Protein AF-A0A7C1XPP8-F1 (afdb_monomer_lite)

pLDDT: mean 94.07, std 7.36, range [51.81, 98.62]

Secondary structure (DSSP, 8-state):
-HHHHHHHHHHHHHHHHHHHHHHHHHHHTT--TTSS----HHHHHHHHHTT-HHHHHIIIIIIITHHHHHHHHHHHHHHHHTT-HHHHHHHHHHHHHHHHHHHHHHHHHHHHHHHHT--HHHHHHHHHHHH-TT-------HHHHHHTT--HHHHHHHHT--

Structure (mmCIF, N/CA/C/O backbone):
data_AF-A0A7C1XPP8-F1
#
_entry.id   AF-A0A7C1XPP8-F1
#
loop_
_atom_site.group_PDB
_atom_site.id
_atom_site.type_symbol
_atom_site.label_atom_id
_atom_site.label_alt_id
_atom_site.label_comp_id
_atom_site.label_asym_id
_atom_site.label_entity_id
_atom_site.label_seq_id
_atom_site.pdbx_PDB_ins_code
_atom_site.Cartn_x
_atom_site.Cartn_y
_atom_site.Cartn_z
_atom_site.occupancy
_atom_site.B_iso_or_equiv
_atom_site.auth_seq_id
_atom_site.auth_comp_id
_atom_site.auth_asym_id
_atom_site.auth_atom_id
_atom_site.pdbx_PDB_model_num
ATOM 1 N N . PRO A 1 1 ? -19.827 -6.849 3.552 1.00 91.75 1 PRO A N 1
ATOM 2 C CA . PRO A 1 1 ? -20.688 -5.931 2.758 1.00 91.75 1 PRO A CA 1
ATOM 3 C C . PRO A 1 1 ? -20.376 -6.093 1.267 1.00 91.75 1 PRO A C 1
ATOM 5 O O . PRO A 1 1 ? -19.235 -6.424 0.978 1.00 91.75 1 PRO A O 1
ATOM 8 N N . SER A 1 2 ? -21.314 -5.880 0.334 1.00 96.00 2 SER A N 1
ATOM 9 C CA . SER A 1 2 ? -21.036 -6.100 -1.103 1.00 96.00 2 SER A CA 1
ATOM 10 C C . SER A 1 2 ? -19.884 -5.241 -1.633 1.00 96.00 2 SER A C 1
ATOM 12 O O . SER A 1 2 ? -19.039 -5.758 -2.351 1.00 96.00 2 SER A O 1
ATOM 14 N N . ALA A 1 3 ? -19.793 -3.981 -1.191 1.00 97.25 3 ALA A N 1
ATOM 15 C CA . ALA A 1 3 ? -18.708 -3.069 -1.565 1.00 97.25 3 ALA A CA 1
ATOM 16 C C . ALA A 1 3 ? -17.309 -3.629 -1.247 1.00 97.25 3 ALA A C 1
ATOM 18 O O . ALA A 1 3 ? -16.410 -3.487 -2.056 1.00 97.25 3 ALA A O 1
ATOM 19 N N . PHE A 1 4 ? -17.148 -4.361 -0.135 1.00 97.19 4 PHE A N 1
ATOM 20 C CA . PHE A 1 4 ? -15.863 -4.977 0.229 1.00 97.19 4 PHE A CA 1
ATOM 21 C C . PHE A 1 4 ? -15.368 -5.940 -0.850 1.00 97.19 4 PHE A C 1
ATOM 23 O O . PHE A 1 4 ? -14.184 -5.987 -1.150 1.00 97.19 4 PHE A O 1
ATOM 30 N N . TYR A 1 5 ? -16.276 -6.721 -1.435 1.00 97.38 5 TYR A N 1
ATOM 31 C CA . TYR A 1 5 ? -15.913 -7.659 -2.491 1.00 97.38 5 TYR A CA 1
ATOM 32 C C . TYR A 1 5 ? -15.616 -6.934 -3.800 1.00 97.38 5 TYR A C 1
ATOM 34 O O . TYR A 1 5 ? -14.677 -7.314 -4.484 1.00 97.38 5 TYR A O 1
ATOM 42 N N . SER A 1 6 ? -16.391 -5.900 -4.135 1.00 97.94 6 SER A N 1
ATOM 43 C CA . SER A 1 6 ? -16.128 -5.064 -5.309 1.00 97.94 6 SER A CA 1
ATOM 44 C C . SER A 1 6 ? -14.744 -4.419 -5.249 1.00 97.94 6 SER A C 1
ATOM 46 O O . SER A 1 6 ? -14.004 -4.529 -6.219 1.00 97.94 6 SER A O 1
ATOM 48 N N . ASP A 1 7 ? -14.380 -3.841 -4.103 1.00 97.94 7 ASP A N 1
ATOM 49 C CA . ASP A 1 7 ? -13.078 -3.201 -3.898 1.00 97.94 7 ASP A CA 1
ATOM 50 C C . ASP A 1 7 ? -11.929 -4.206 -4.087 1.00 97.94 7 ASP A C 1
ATOM 52 O O . ASP A 1 7 ? -11.008 -3.956 -4.854 1.00 97.94 7 ASP A O 1
ATOM 56 N N . TRP A 1 8 ? -11.999 -5.396 -3.476 1.00 96.56 8 TRP A N 1
ATOM 57 C CA . TRP A 1 8 ? -10.921 -6.386 -3.633 1.00 96.56 8 TRP A CA 1
ATOM 58 C C . TRP A 1 8 ? -10.881 -7.068 -4.999 1.00 96.56 8 TRP A C 1
ATOM 60 O O . TRP A 1 8 ? -9.825 -7.553 -5.393 1.00 96.56 8 TRP A O 1
ATOM 70 N N . ILE A 1 9 ? -12.000 -7.116 -5.727 1.00 98.25 9 ILE A N 1
ATOM 71 C CA . ILE A 1 9 ? -11.991 -7.539 -7.133 1.00 98.25 9 ILE A CA 1
ATOM 72 C C . ILE A 1 9 ? -11.257 -6.499 -7.980 1.00 98.25 9 ILE A C 1
ATOM 74 O O . ILE A 1 9 ? -10.466 -6.892 -8.829 1.00 98.25 9 ILE A O 1
ATOM 78 N N . GLN A 1 10 ? -11.489 -5.206 -7.733 1.00 97.94 10 GLN A N 1
ATOM 79 C CA . GLN A 1 10 ? -10.773 -4.132 -8.418 1.00 97.94 10 GLN A CA 1
ATOM 80 C C . GLN A 1 10 ? -9.266 -4.208 -8.141 1.00 97.94 10 GLN A C 1
ATOM 82 O O . GLN A 1 10 ? -8.495 -4.293 -9.089 1.00 97.94 10 GLN A O 1
ATOM 87 N N . VAL A 1 11 ? -8.857 -4.286 -6.869 1.00 97.62 11 VAL A N 1
ATOM 88 C CA . VAL A 1 11 ? -7.433 -4.411 -6.501 1.00 97.62 11 VAL A CA 1
ATOM 89 C C . VAL A 1 11 ? -6.797 -5.632 -7.166 1.00 97.62 11 VAL A C 1
ATOM 91 O O . VAL A 1 11 ? -5.708 -5.542 -7.712 1.00 97.62 11 VAL A O 1
ATOM 94 N N . ALA A 1 12 ? -7.481 -6.781 -7.179 1.00 97.75 12 ALA A N 1
ATOM 95 C CA . ALA A 1 12 ? -6.946 -7.984 -7.814 1.00 97.75 12 ALA A CA 1
ATOM 96 C C . ALA A 1 12 ? -6.766 -7.846 -9.339 1.00 97.75 12 ALA A C 1
ATOM 98 O O . ALA A 1 12 ? -5.833 -8.431 -9.888 1.00 97.75 12 ALA A O 1
ATOM 99 N N . ASP A 1 13 ? -7.655 -7.115 -10.016 1.00 98.56 13 ASP A N 1
ATOM 100 C CA . ASP A 1 13 ? -7.548 -6.827 -11.452 1.00 98.56 13 ASP A CA 1
ATOM 101 C C . ASP A 1 13 ? -6.383 -5.867 -11.742 1.00 98.56 13 ASP A C 1
ATOM 103 O O . ASP A 1 13 ? -5.556 -6.138 -12.614 1.00 98.56 13 ASP A O 1
ATOM 107 N N . GLU A 1 14 ? -6.262 -4.800 -10.947 1.00 98.44 14 GLU A N 1
ATOM 108 C CA . GLU A 1 14 ? -5.180 -3.812 -11.042 1.00 98.44 14 GLU A CA 1
ATOM 109 C C . GLU A 1 14 ? -3.812 -4.462 -10.781 1.00 98.44 14 GLU A C 1
ATOM 111 O O . GLU A 1 14 ? -2.908 -4.335 -11.601 1.00 98.44 14 GLU A O 1
ATOM 116 N N . GLU A 1 15 ? -3.679 -5.282 -9.739 1.00 97.44 15 GLU A N 1
ATOM 117 C CA . GLU A 1 15 ? -2.438 -6.006 -9.419 1.00 97.44 15 GLU A CA 1
ATOM 118 C C . GLU A 1 15 ? -2.042 -7.027 -10.498 1.00 97.44 15 GLU A C 1
ATOM 120 O O . GLU A 1 15 ? -0.863 -7.202 -10.829 1.00 97.44 15 GLU A O 1
ATOM 125 N N . ALA A 1 16 ? -3.027 -7.700 -11.107 1.00 98.44 16 ALA A N 1
ATOM 126 C CA . ALA A 1 16 ? -2.774 -8.575 -12.248 1.00 98.44 16 ALA A CA 1
ATOM 127 C C . ALA A 1 16 ? -2.270 -7.775 -13.460 1.00 98.44 16 ALA A C 1
ATOM 129 O O . ALA A 1 16 ? -1.344 -8.215 -14.150 1.00 98.44 16 ALA A O 1
ATOM 130 N N . HIS A 1 17 ? -2.842 -6.593 -13.700 1.00 98.56 17 HIS A N 1
ATOM 131 C CA . HIS A 1 17 ? -2.398 -5.690 -14.753 1.00 98.56 17 HIS A CA 1
ATOM 132 C C . HIS A 1 17 ? -0.980 -5.163 -14.495 1.00 98.56 17 HIS A C 1
ATOM 134 O O . HIS A 1 17 ? -0.131 -5.251 -15.386 1.00 98.56 17 HIS A O 1
ATOM 140 N N . HIS A 1 18 ? -0.688 -4.697 -13.277 1.00 97.94 18 HIS A N 1
ATOM 141 C CA . HIS A 1 18 ? 0.637 -4.226 -12.860 1.00 97.94 18 HIS A CA 1
ATOM 142 C C . HIS A 1 18 ? 1.698 -5.305 -13.060 1.00 97.94 18 HIS A C 1
ATOM 144 O O . HIS A 1 18 ? 2.749 -5.053 -13.658 1.00 97.94 18 HIS A O 1
ATOM 150 N N . PHE A 1 19 ? 1.401 -6.536 -12.634 1.00 97.56 19 PHE A N 1
ATOM 151 C CA . PHE A 1 19 ? 2.271 -7.683 -12.861 1.00 97.56 19 PHE A CA 1
ATOM 152 C C . PHE A 1 19 ? 2.540 -7.913 -14.352 1.00 97.56 19 PHE A C 1
ATOM 154 O O . PHE A 1 19 ? 3.692 -8.118 -14.740 1.00 97.56 19 PHE A O 1
ATOM 161 N N . SER A 1 20 ? 1.503 -7.875 -15.195 1.00 98.44 20 SER A N 1
ATOM 162 C CA . SER A 1 20 ? 1.657 -8.034 -16.643 1.00 98.44 20 SER A CA 1
ATOM 163 C C . SER A 1 20 ? 2.544 -6.949 -17.252 1.00 98.44 20 SER A C 1
ATOM 165 O O . SER A 1 20 ? 3.473 -7.294 -17.980 1.00 98.44 20 SER A O 1
ATOM 167 N N . LEU A 1 21 ? 2.332 -5.674 -16.904 1.00 98.38 21 LEU A N 1
ATOM 168 C CA . LEU A 1 21 ? 3.157 -4.559 -17.384 1.00 98.38 21 LEU A CA 1
ATOM 169 C C . LEU A 1 21 ? 4.637 -4.752 -17.025 1.00 98.38 21 LEU A C 1
ATOM 171 O O . LEU A 1 21 ? 5.509 -4.688 -17.892 1.00 98.38 21 LEU A O 1
ATOM 175 N N . LEU A 1 22 ? 4.924 -5.037 -15.751 1.00 97.25 22 LEU A N 1
ATOM 176 C CA . LEU A 1 22 ? 6.295 -5.220 -15.271 1.00 97.25 22 LEU A CA 1
ATOM 177 C C . LEU A 1 22 ? 6.962 -6.447 -15.893 1.00 97.25 22 LEU A C 1
ATOM 179 O O . LEU A 1 22 ? 8.126 -6.387 -16.289 1.00 97.25 22 LEU A O 1
ATOM 183 N N . ARG A 1 23 ? 6.241 -7.566 -15.997 1.0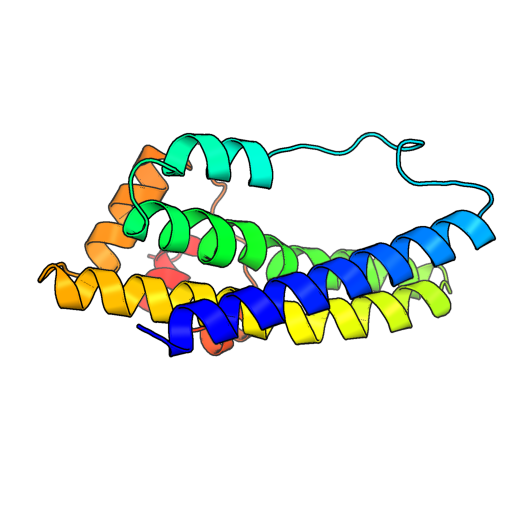0 97.69 23 ARG A N 1
ATOM 184 C CA . ARG A 1 23 ? 6.766 -8.794 -16.598 1.00 97.69 23 ARG A CA 1
ATOM 185 C C . ARG A 1 23 ? 7.059 -8.613 -18.084 1.00 97.69 23 ARG A C 1
ATOM 187 O O . ARG A 1 23 ? 8.088 -9.092 -18.557 1.00 97.69 23 ARG A O 1
ATOM 194 N N . ASP A 1 24 ? 6.175 -7.949 -18.820 1.00 98.19 24 ASP A N 1
ATOM 195 C CA . ASP A 1 24 ? 6.379 -7.707 -20.246 1.00 98.19 24 ASP A CA 1
ATOM 196 C C . ASP A 1 24 ? 7.561 -6.761 -20.478 1.00 98.19 24 ASP A C 1
ATOM 198 O O . ASP A 1 24 ? 8.396 -7.054 -21.335 1.00 98.19 24 ASP A O 1
ATOM 202 N N . TYR A 1 25 ? 7.729 -5.731 -19.641 1.00 97.44 25 TYR A N 1
ATOM 203 C CA . TYR A 1 25 ? 8.939 -4.906 -19.642 1.00 97.44 25 TYR A CA 1
ATOM 204 C C . TYR A 1 25 ? 10.206 -5.723 -19.338 1.00 97.44 25 TYR A C 1
ATOM 206 O O . TYR A 1 25 ? 11.198 -5.614 -20.054 1.00 97.44 25 TYR A O 1
ATOM 214 N N . LEU A 1 26 ? 10.194 -6.605 -18.332 1.00 97.12 26 LEU A N 1
ATOM 215 C CA . LEU A 1 26 ? 11.346 -7.475 -18.045 1.00 97.12 26 LEU A CA 1
ATOM 216 C C . LEU A 1 26 ? 11.741 -8.328 -19.258 1.00 97.12 26 LEU A C 1
ATOM 218 O O . LEU A 1 26 ? 12.932 -8.453 -19.557 1.00 97.12 26 LEU A O 1
ATOM 222 N N . LYS A 1 27 ? 10.760 -8.844 -20.005 1.00 97.81 27 LYS A N 1
ATOM 223 C CA . LYS A 1 27 ? 11.015 -9.624 -21.223 1.00 97.81 27 LYS A CA 1
ATOM 224 C C . LYS A 1 27 ? 11.694 -8.808 -22.315 1.00 97.81 27 LYS A C 1
ATOM 226 O O . LYS A 1 27 ? 12.539 -9.366 -23.016 1.00 97.81 27 LYS A O 1
ATOM 231 N N . THR A 1 28 ? 11.403 -7.509 -22.451 1.00 96.56 28 THR A N 1
ATOM 232 C CA . THR A 1 28 ? 12.137 -6.644 -23.401 1.00 96.56 28 THR A CA 1
ATOM 233 C C . THR A 1 28 ? 13.612 -6.498 -23.018 1.00 96.56 28 THR A C 1
ATOM 235 O O . THR A 1 28 ? 14.464 -6.307 -23.884 1.00 96.56 28 THR A O 1
ATOM 238 N N . GLN A 1 29 ? 13.928 -6.682 -21.734 1.00 95.88 29 GLN A N 1
ATOM 239 C CA . GLN A 1 29 ? 15.284 -6.670 -21.186 1.00 95.88 29 GLN A CA 1
ATOM 240 C C . GLN A 1 29 ? 15.953 -8.060 -21.159 1.00 95.88 29 GLN A C 1
ATOM 242 O O . GLN A 1 29 ? 17.065 -8.185 -20.649 1.00 95.88 29 GLN A O 1
ATOM 247 N N . ASN A 1 30 ? 15.329 -9.089 -21.751 1.00 97.56 30 ASN A N 1
ATOM 248 C CA . ASN A 1 30 ? 15.758 -10.498 -21.721 1.00 97.56 30 ASN A CA 1
ATOM 249 C C . ASN A 1 30 ? 15.744 -11.150 -20.324 1.00 97.56 30 ASN A C 1
ATOM 251 O O . ASN A 1 30 ? 16.524 -12.068 -20.073 1.00 97.56 30 ASN A O 1
ATOM 255 N N . TYR A 1 31 ? 14.848 -10.701 -19.444 1.00 98.12 31 TYR A N 1
ATOM 256 C CA . TYR A 1 31 ? 14.565 -11.327 -18.150 1.00 98.12 31 TYR A CA 1
ATOM 257 C C . TYR A 1 31 ? 13.097 -11.778 -18.065 1.00 98.12 31 TYR A C 1
ATOM 259 O O . TYR A 1 31 ? 12.253 -11.344 -18.846 1.00 98.12 31 TYR A O 1
ATOM 267 N N . ASP A 1 32 ? 12.760 -12.629 -17.101 1.00 97.94 32 ASP A N 1
ATOM 268 C CA . ASP A 1 32 ? 11.383 -12.981 -16.741 1.00 97.94 32 ASP A CA 1
ATOM 269 C C . ASP A 1 32 ? 11.195 -12.989 -15.209 1.00 97.94 32 ASP A C 1
ATOM 271 O O . ASP A 1 32 ? 12.131 -12.859 -14.413 1.00 97.94 32 ASP A O 1
ATOM 275 N N . TYR A 1 33 ? 9.943 -13.120 -14.776 1.00 95.38 33 TYR A N 1
ATOM 276 C CA . TYR A 1 33 ? 9.600 -13.296 -13.374 1.00 95.38 33 TYR A CA 1
ATOM 277 C C . TYR A 1 33 ? 10.330 -14.509 -12.781 1.00 95.38 33 TYR A C 1
ATOM 279 O O . TYR A 1 33 ? 10.179 -15.636 -13.255 1.00 95.38 33 TYR A O 1
ATOM 287 N N . GLY A 1 34 ? 11.079 -14.267 -11.705 1.00 95.44 34 GLY A N 1
ATOM 288 C CA . GLY A 1 34 ? 11.890 -15.274 -11.019 1.00 95.44 34 GLY A CA 1
ATOM 289 C C . GLY A 1 34 ? 13.395 -15.163 -11.276 1.00 95.44 34 GLY A C 1
ATOM 290 O O . GLY A 1 34 ? 14.159 -15.768 -10.527 1.00 95.44 34 GLY A O 1
ATOM 291 N N . ASP A 1 35 ? 13.835 -14.353 -12.246 1.00 97.31 35 ASP A N 1
ATOM 292 C CA . ASP A 1 35 ? 15.270 -14.151 -12.512 1.00 97.31 35 ASP A CA 1
ATOM 293 C C . ASP A 1 35 ? 15.967 -13.296 -11.441 1.00 97.31 35 ASP A C 1
ATOM 295 O O . ASP A 1 35 ? 17.176 -13.408 -11.227 1.00 97.31 35 ASP A O 1
ATOM 299 N N . PHE A 1 36 ? 15.204 -12.459 -10.731 1.00 95.31 36 PHE A N 1
ATOM 300 C CA . PHE A 1 36 ? 15.687 -11.626 -9.631 1.00 95.31 36 PHE A CA 1
ATOM 301 C C . PHE A 1 36 ? 15.096 -12.077 -8.296 1.00 95.31 36 PHE A C 1
ATOM 303 O O . PHE A 1 36 ? 13.939 -12.487 -8.207 1.00 95.31 36 PHE A O 1
ATOM 310 N N . SER A 1 37 ? 15.881 -11.947 -7.225 1.00 94.81 37 SER A N 1
ATOM 311 C CA . SER A 1 37 ? 15.398 -12.203 -5.870 1.00 94.81 37 SER A CA 1
ATOM 312 C C . SER A 1 37 ? 14.334 -11.179 -5.470 1.00 94.81 37 SER A C 1
ATOM 314 O O . SER A 1 37 ? 14.595 -9.976 -5.509 1.00 94.81 37 SER A O 1
ATOM 316 N N . ALA A 1 38 ? 13.187 -11.657 -5.000 1.00 90.50 38 ALA A N 1
ATOM 317 C CA . ALA A 1 38 ? 12.155 -10.848 -4.366 1.00 90.50 38 ALA A CA 1
ATOM 318 C C . ALA A 1 38 ? 11.992 -11.260 -2.897 1.00 90.50 38 ALA A C 1
ATOM 320 O O . ALA A 1 38 ? 12.337 -12.375 -2.506 1.00 90.50 38 ALA A O 1
ATOM 321 N N . HIS A 1 39 ? 11.458 -10.358 -2.078 1.00 89.81 39 HIS A N 1
ATOM 322 C CA . HIS A 1 39 ? 11.012 -10.697 -0.730 1.00 89.81 39 HIS A CA 1
ATOM 323 C C . HIS A 1 39 ? 9.511 -11.013 -0.726 1.00 89.81 39 HIS A C 1
ATOM 325 O O . HIS A 1 39 ? 8.743 -10.440 -1.493 1.00 89.81 39 HIS A O 1
ATOM 331 N N . ASP A 1 40 ? 9.062 -11.837 0.211 1.00 91.69 40 ASP A N 1
ATOM 332 C CA . ASP A 1 40 ? 7.674 -12.289 0.363 1.00 91.69 40 ASP A CA 1
ATOM 333 C C . ASP A 1 40 ? 6.946 -11.593 1.531 1.00 91.69 40 ASP A C 1
ATOM 335 O O . ASP A 1 40 ? 5.968 -12.111 2.062 1.00 91.69 40 ASP A O 1
ATOM 339 N N . ARG A 1 41 ? 7.394 -10.399 1.950 1.00 90.12 41 ARG A N 1
ATOM 340 C CA . ARG A 1 41 ? 6.883 -9.712 3.157 1.00 90.12 41 ARG A CA 1
ATOM 341 C C . ARG A 1 41 ? 5.366 -9.490 3.167 1.00 90.12 41 ARG A C 1
ATOM 343 O O . ARG A 1 41 ? 4.748 -9.680 4.211 1.00 90.12 41 ARG A O 1
ATOM 350 N N . LEU A 1 42 ? 4.770 -9.093 2.037 1.00 92.50 42 LEU A N 1
ATOM 351 C CA . LEU A 1 42 ? 3.312 -8.933 1.918 1.00 92.50 42 LEU A CA 1
ATOM 352 C C . LEU A 1 42 ? 2.593 -10.267 2.155 1.00 92.50 42 LEU A C 1
ATOM 354 O O . LEU A 1 42 ? 1.629 -10.327 2.915 1.00 92.50 42 LEU A O 1
ATOM 358 N N . TRP A 1 43 ? 3.113 -11.349 1.574 1.00 95.06 43 TRP A N 1
ATOM 359 C CA . TRP A 1 43 ? 2.580 -12.697 1.746 1.00 95.06 43 TRP A CA 1
ATOM 360 C C . TRP A 1 43 ? 2.726 -13.207 3.186 1.00 95.06 43 TRP A C 1
ATOM 362 O O . TRP A 1 43 ? 1.769 -13.730 3.756 1.00 95.06 43 TRP A O 1
ATOM 372 N N . GLN A 1 44 ? 3.886 -13.002 3.813 1.00 95.75 44 GLN A N 1
ATOM 373 C CA . GLN A 1 44 ? 4.108 -13.361 5.216 1.00 95.75 44 GLN A CA 1
ATOM 374 C C . GLN A 1 44 ? 3.139 -12.622 6.142 1.00 95.75 44 GLN A C 1
ATOM 376 O O . GLN A 1 44 ? 2.440 -13.259 6.928 1.00 95.75 44 GLN A O 1
ATOM 381 N N . MET A 1 45 ? 3.016 -11.299 5.993 1.00 95.62 45 MET A N 1
ATOM 382 C CA . MET A 1 45 ? 2.072 -10.506 6.784 1.00 95.62 45 MET A CA 1
ATOM 383 C C . MET A 1 45 ? 0.626 -10.924 6.515 1.00 95.62 45 MET A C 1
ATOM 385 O O . MET A 1 45 ? -0.194 -10.965 7.434 1.00 95.62 45 MET A O 1
ATOM 389 N N . ALA A 1 46 ? 0.293 -11.288 5.275 1.00 96.31 46 ALA A N 1
ATOM 390 C CA . ALA A 1 46 ? -1.008 -11.849 4.969 1.00 96.31 46 ALA A CA 1
ATOM 391 C C . ALA A 1 46 ? -1.253 -13.122 5.798 1.00 96.31 46 ALA A C 1
ATOM 393 O O . ALA A 1 46 ? -2.226 -13.182 6.552 1.00 96.31 46 ALA A O 1
ATOM 394 N N . LEU A 1 47 ? -0.363 -14.111 5.740 1.00 97.69 47 LEU A N 1
ATOM 395 C CA . LEU A 1 47 ? -0.501 -15.342 6.524 1.00 97.69 47 LEU A CA 1
ATOM 396 C C . LEU A 1 47 ? -0.605 -15.072 8.033 1.00 97.69 47 LEU A C 1
ATOM 398 O O . LEU A 1 47 ? -1.509 -15.596 8.683 1.00 97.69 47 LEU A O 1
ATOM 402 N N . GLU A 1 48 ? 0.252 -14.209 8.578 1.00 96.88 48 GLU A N 1
ATOM 403 C CA . GLU A 1 48 ? 0.258 -13.863 10.004 1.00 96.88 48 GLU A CA 1
ATOM 404 C C . GLU A 1 48 ? -1.057 -13.229 10.463 1.00 96.88 48 GLU A C 1
ATOM 406 O O . GLU A 1 48 ? -1.540 -13.519 11.555 1.00 96.88 48 GLU A O 1
ATOM 411 N N . THR A 1 49 ? -1.671 -12.397 9.624 1.00 97.81 49 THR A N 1
ATOM 412 C CA . THR A 1 49 ? -2.888 -11.636 9.951 1.00 97.81 49 THR A CA 1
ATOM 413 C C . THR A 1 49 ? -4.177 -12.304 9.474 1.00 97.81 49 THR A C 1
ATOM 415 O O . THR A 1 49 ? -5.262 -11.768 9.685 1.00 97.81 49 THR A O 1
ATOM 418 N N . ALA A 1 50 ? -4.099 -13.493 8.864 1.00 97.44 50 ALA A N 1
ATOM 419 C CA . ALA A 1 50 ? -5.252 -14.211 8.306 1.00 97.44 50 ALA A CA 1
ATOM 420 C C . ALA A 1 50 ? -6.358 -14.522 9.334 1.00 97.44 50 ALA A C 1
ATOM 422 O O . ALA A 1 50 ? -7.500 -14.777 8.961 1.00 97.44 50 ALA A O 1
ATOM 423 N N . HIS A 1 51 ? -6.021 -14.494 10.623 1.00 97.75 51 HIS A N 1
ATOM 424 C CA . HIS A 1 51 ? -6.935 -14.752 11.728 1.00 97.75 51 HIS A CA 1
ATOM 425 C C . HIS A 1 51 ? -7.898 -13.592 12.030 1.00 97.75 51 HIS A C 1
ATOM 427 O O . HIS A 1 51 ? -8.909 -13.819 12.693 1.00 97.75 51 HIS A O 1
ATOM 433 N N . ASP A 1 52 ? -7.611 -12.363 11.584 1.00 98.31 52 ASP A N 1
ATOM 434 C CA . ASP A 1 52 ? -8.457 -11.204 11.871 1.00 98.31 52 ASP A CA 1
ATOM 435 C C . ASP A 1 52 ? -8.446 -10.184 10.713 1.00 98.31 52 ASP A C 1
ATOM 437 O O . ASP A 1 52 ? -7.411 -9.568 10.441 1.00 98.31 52 ASP A O 1
ATOM 441 N N . PRO A 1 53 ? -9.598 -9.924 10.058 1.00 97.31 53 PRO A N 1
ATOM 442 C CA . PRO A 1 53 ? -9.669 -8.955 8.972 1.00 97.31 53 PRO A CA 1
ATOM 443 C C . PRO A 1 53 ? -9.294 -7.532 9.402 1.00 97.31 53 PRO A C 1
ATOM 445 O O . PRO A 1 53 ? -8.733 -6.806 8.595 1.00 97.31 53 PRO A O 1
ATOM 448 N N . LEU A 1 54 ? -9.544 -7.118 10.650 1.00 98.50 54 LEU A N 1
ATOM 449 C CA . LEU A 1 54 ? -9.167 -5.774 11.108 1.00 98.50 54 LEU A CA 1
ATOM 450 C C . LEU A 1 54 ? -7.649 -5.623 11.087 1.00 98.50 54 LEU A C 1
ATOM 452 O O . LEU A 1 54 ? -7.125 -4.647 10.551 1.00 98.50 54 LEU A O 1
ATOM 456 N N . VAL A 1 55 ? -6.955 -6.623 11.629 1.00 98.19 55 VAL A N 1
ATOM 457 C CA . VAL A 1 55 ? -5.494 -6.670 11.652 1.00 98.19 55 VAL A CA 1
ATOM 458 C C . VAL A 1 55 ? -4.949 -6.723 10.225 1.00 98.19 55 VAL A C 1
ATOM 460 O O . VAL A 1 55 ? -4.026 -5.978 9.897 1.00 98.19 55 VAL A O 1
ATOM 463 N N . ARG A 1 56 ? -5.557 -7.543 9.354 1.00 97.94 56 ARG A N 1
ATOM 464 C CA . ARG A 1 56 ? -5.185 -7.627 7.938 1.00 97.94 56 ARG A CA 1
ATOM 465 C C . ARG A 1 56 ? -5.280 -6.271 7.245 1.00 97.94 56 ARG A C 1
ATOM 467 O O . ARG A 1 56 ? -4.302 -5.876 6.623 1.00 97.94 56 ARG A O 1
ATOM 474 N N . MET A 1 57 ? -6.417 -5.579 7.356 1.00 97.81 57 MET A N 1
ATOM 475 C CA . MET A 1 57 ? -6.649 -4.279 6.707 1.00 97.81 57 MET A CA 1
ATOM 476 C C . MET A 1 57 ? -5.682 -3.205 7.203 1.00 97.81 57 MET A C 1
ATOM 478 O O . MET A 1 57 ? -5.207 -2.399 6.412 1.00 97.81 57 MET A O 1
ATOM 482 N N . ALA A 1 58 ? -5.348 -3.217 8.496 1.00 97.19 58 ALA A N 1
ATOM 483 C CA . ALA A 1 58 ? -4.396 -2.270 9.062 1.00 97.19 58 ALA A CA 1
ATOM 484 C C . ALA A 1 58 ? -2.970 -2.470 8.530 1.00 97.19 58 ALA A C 1
ATOM 486 O O . ALA A 1 58 ? -2.253 -1.497 8.328 1.00 97.19 58 ALA A O 1
ATOM 487 N N . LEU A 1 59 ? -2.534 -3.719 8.345 1.00 96.56 59 LEU A N 1
ATOM 488 C CA . LEU A 1 59 ? -1.119 -4.015 8.121 1.00 96.56 59 LEU A CA 1
ATOM 489 C C . LEU A 1 59 ? -0.763 -4.256 6.657 1.00 96.56 59 LEU A C 1
ATOM 491 O O . LEU A 1 59 ? 0.286 -3.789 6.226 1.00 96.56 59 LEU A O 1
ATOM 495 N N . VAL A 1 60 ? -1.603 -4.955 5.891 1.00 96.31 60 VAL A N 1
ATOM 496 C CA . VAL A 1 60 ? -1.272 -5.322 4.505 1.00 96.31 60 VAL A CA 1
ATOM 497 C C . VAL A 1 60 ? -1.591 -4.172 3.544 1.00 96.31 60 VAL A C 1
ATOM 499 O O . VAL A 1 60 ? -0.644 -3.472 3.180 1.00 96.31 60 VAL A O 1
ATOM 502 N N . PRO A 1 61 ? -2.867 -3.873 3.230 1.00 95.88 61 PRO A N 1
ATOM 503 C CA . PRO A 1 61 ? -3.172 -2.854 2.238 1.00 95.88 61 PRO A CA 1
ATOM 504 C C . PRO A 1 61 ? -2.945 -1.433 2.739 1.00 95.88 61 PRO A C 1
ATOM 506 O O . PRO A 1 61 ? -2.806 -0.504 1.967 1.00 95.88 61 PRO A O 1
ATOM 509 N N . ARG A 1 62 ? -2.897 -1.220 4.057 1.00 95.25 62 ARG A N 1
ATOM 510 C CA . ARG A 1 62 ? -2.688 0.121 4.605 1.00 95.25 62 ARG A CA 1
ATOM 511 C C . ARG A 1 62 ? -1.220 0.416 4.894 1.00 95.25 62 ARG A C 1
ATOM 513 O O . ARG A 1 62 ? -0.705 1.409 4.411 1.00 95.25 62 ARG A O 1
ATOM 520 N N . VAL A 1 63 ? -0.528 -0.396 5.698 1.00 93.44 63 VAL A N 1
ATOM 521 C CA . VAL A 1 63 ? 0.858 -0.083 6.115 1.00 93.44 63 VAL A CA 1
ATOM 522 C C . VAL A 1 63 ? 1.902 -0.557 5.115 1.00 93.44 63 VAL A C 1
ATOM 524 O O . VAL A 1 63 ? 2.844 0.185 4.845 1.00 93.44 63 VAL A O 1
ATOM 527 N N . LEU A 1 64 ? 1.802 -1.796 4.629 1.00 92.81 64 LEU A N 1
ATOM 528 C CA . LEU A 1 64 ? 2.826 -2.358 3.752 1.00 92.81 64 LEU A CA 1
ATOM 529 C C . LEU A 1 64 ? 2.732 -1.796 2.334 1.00 92.81 64 LEU A C 1
ATOM 531 O O . LEU A 1 64 ? 3.769 -1.395 1.816 1.00 92.81 64 LEU A O 1
ATOM 535 N N . GLU A 1 65 ? 1.535 -1.701 1.756 1.00 93.12 65 GLU A N 1
ATOM 536 C CA . GLU A 1 65 ? 1.337 -1.068 0.439 1.00 93.12 65 GLU A CA 1
ATOM 537 C C . GLU A 1 65 ? 1.689 0.429 0.468 1.00 93.12 65 GLU A C 1
ATOM 539 O O . GLU A 1 65 ? 2.405 0.908 -0.407 1.00 93.12 65 GLU A O 1
ATOM 544 N N . ALA A 1 66 ? 1.388 1.161 1.554 1.00 94.06 66 ALA A N 1
ATOM 545 C CA . ALA A 1 66 ? 1.801 2.568 1.680 1.00 94.06 66 ALA A CA 1
ATOM 546 C C . ALA A 1 66 ? 3.322 2.789 1.647 1.00 94.06 66 ALA A C 1
ATOM 548 O O . ALA A 1 66 ? 3.765 3.907 1.395 1.00 94.06 66 ALA A O 1
ATOM 549 N N . ARG A 1 67 ? 4.143 1.753 1.871 1.00 90.81 67 ARG A N 1
ATOM 550 C CA . ARG A 1 67 ? 5.595 1.868 1.658 1.00 90.81 67 ARG A CA 1
ATOM 551 C C . ARG A 1 67 ? 5.942 2.056 0.188 1.00 90.81 67 ARG A C 1
ATOM 553 O O . ARG A 1 67 ? 6.940 2.710 -0.095 1.00 90.81 67 ARG A O 1
ATOM 560 N N . GLY A 1 68 ? 5.142 1.500 -0.723 1.00 89.88 68 GLY A N 1
ATOM 561 C CA . GLY A 1 68 ? 5.252 1.750 -2.156 1.00 89.88 68 GLY A CA 1
ATOM 562 C C . GLY A 1 68 ? 5.173 3.245 -2.453 1.00 89.88 68 GLY A C 1
ATOM 563 O O . GLY A 1 68 ? 6.054 3.771 -3.128 1.00 89.88 68 GLY A O 1
ATOM 564 N N . LEU A 1 69 ? 4.216 3.946 -1.835 1.00 92.06 69 LEU A N 1
ATOM 565 C CA . LEU A 1 69 ? 4.055 5.400 -1.967 1.00 92.06 69 LEU A CA 1
ATOM 566 C C . LEU A 1 69 ? 5.315 6.172 -1.547 1.00 92.06 69 LEU A C 1
ATOM 568 O O . LEU A 1 69 ? 5.691 7.137 -2.206 1.00 92.06 69 LEU A O 1
ATOM 572 N N . ASP A 1 70 ? 6.000 5.721 -0.494 1.00 91.75 70 ASP A N 1
ATOM 573 C CA . ASP A 1 70 ? 7.196 6.400 0.015 1.00 91.75 70 ASP A CA 1
ATOM 574 C C . ASP A 1 70 ? 8.445 6.134 -0.849 1.00 91.75 70 ASP A C 1
ATOM 576 O O . ASP A 1 70 ? 9.294 7.012 -1.023 1.00 91.75 70 ASP A O 1
ATOM 580 N N . VAL A 1 71 ? 8.602 4.908 -1.373 1.00 90.62 71 VAL A N 1
ATOM 581 C CA . VAL A 1 71 ? 9.840 4.485 -2.058 1.00 90.62 71 VAL A CA 1
ATOM 582 C C . VAL A 1 71 ? 9.819 4.712 -3.567 1.00 90.62 71 VAL A C 1
ATOM 584 O O . VAL A 1 71 ? 10.871 4.949 -4.174 1.00 90.62 71 VAL A O 1
ATOM 587 N N . LEU A 1 72 ? 8.641 4.638 -4.184 1.00 91.31 72 LEU A N 1
ATOM 588 C CA . LEU A 1 72 ? 8.480 4.670 -5.632 1.00 91.31 72 LEU A CA 1
ATOM 589 C C . LEU A 1 72 ? 8.964 5.988 -6.261 1.00 91.31 72 LEU A C 1
ATOM 591 O O . LEU A 1 72 ? 9.688 5.906 -7.257 1.00 91.31 72 LEU A O 1
ATOM 595 N N . PRO A 1 73 ? 8.733 7.182 -5.668 1.00 91.50 73 PRO A N 1
ATOM 596 C CA . PRO A 1 73 ? 9.279 8.433 -6.199 1.00 91.50 73 PRO A CA 1
ATOM 597 C C . PRO A 1 73 ? 10.807 8.410 -6.361 1.00 91.50 73 PRO A C 1
ATOM 599 O O . PRO A 1 73 ? 11.339 8.866 -7.376 1.00 91.50 73 PRO A O 1
ATOM 602 N N . GLY A 1 74 ? 11.526 7.833 -5.391 1.00 93.06 74 GLY A N 1
ATOM 603 C CA . GLY A 1 74 ? 12.984 7.703 -5.443 1.00 93.06 74 GLY A CA 1
ATOM 604 C C . GLY A 1 74 ? 13.456 6.704 -6.503 1.00 93.06 74 GLY A C 1
ATOM 605 O O . GLY A 1 74 ? 14.448 6.948 -7.191 1.00 93.06 74 GLY A O 1
ATOM 606 N N . ILE A 1 75 ? 12.729 5.597 -6.680 1.00 93.75 75 ILE A N 1
ATOM 607 C CA . ILE A 1 75 ? 12.997 4.612 -7.740 1.00 93.75 75 ILE A CA 1
ATOM 608 C C . ILE A 1 75 ? 12.797 5.250 -9.121 1.00 93.75 75 ILE A C 1
ATOM 610 O O . ILE A 1 75 ? 13.679 5.158 -9.978 1.00 93.75 75 ILE A O 1
ATOM 614 N N . MET A 1 76 ? 11.685 5.959 -9.319 1.00 95.75 76 MET A N 1
ATOM 615 C CA . MET A 1 76 ? 11.385 6.666 -10.565 1.00 95.75 76 MET A CA 1
ATOM 616 C C . MET A 1 76 ? 12.416 7.759 -10.862 1.00 95.75 76 MET A C 1
ATOM 618 O O . MET A 1 76 ? 12.840 7.906 -12.005 1.00 95.75 76 MET A O 1
ATOM 622 N N . ALA A 1 77 ? 12.889 8.502 -9.856 1.00 96.19 77 ALA A N 1
ATOM 623 C CA . ALA A 1 77 ? 13.953 9.488 -10.056 1.00 96.19 77 ALA A CA 1
ATOM 624 C C . ALA A 1 77 ? 15.219 8.852 -10.660 1.00 96.19 77 ALA A C 1
ATOM 626 O O . ALA A 1 77 ? 15.760 9.368 -11.637 1.00 96.19 77 ALA A O 1
ATOM 627 N N . ARG A 1 78 ? 15.630 7.679 -10.160 1.00 96.56 78 ARG A N 1
ATOM 628 C CA . ARG A 1 78 ? 16.797 6.949 -10.682 1.00 96.56 78 ARG A CA 1
ATOM 629 C C . ARG A 1 78 ? 16.593 6.438 -12.109 1.00 96.56 78 ARG A C 1
ATOM 631 O O . ARG A 1 78 ? 17.513 6.518 -12.919 1.00 96.56 78 ARG A O 1
ATOM 638 N N . PHE A 1 79 ? 15.406 5.926 -12.439 1.00 96.31 79 PHE A N 1
ATOM 639 C CA . PHE A 1 79 ? 15.103 5.511 -13.815 1.00 96.31 79 PHE A CA 1
ATOM 640 C C . PHE A 1 79 ? 15.075 6.696 -14.783 1.00 96.31 79 PHE A C 1
ATOM 642 O O . PHE A 1 79 ? 15.571 6.580 -15.904 1.00 96.31 79 PHE A O 1
ATOM 649 N N . ARG A 1 80 ? 14.582 7.853 -14.326 1.00 96.94 80 ARG A N 1
ATOM 650 C CA . ARG A 1 80 ? 14.586 9.106 -15.087 1.00 96.94 80 ARG A CA 1
ATOM 651 C C . ARG A 1 80 ? 15.997 9.597 -15.378 1.00 96.94 80 ARG A C 1
ATOM 653 O O . ARG A 1 80 ? 16.288 9.929 -16.522 1.00 96.94 80 ARG A O 1
ATOM 660 N N . GLU A 1 81 ? 16.887 9.576 -14.389 1.00 96.81 81 GLU A N 1
ATOM 661 C CA . GLU A 1 81 ? 18.311 9.893 -14.582 1.00 96.81 81 GLU A CA 1
ATOM 662 C C . GLU A 1 81 ? 18.994 8.936 -15.571 1.00 96.81 81 GLU A C 1
ATOM 664 O O . GLU A 1 81 ? 19.864 9.349 -16.335 1.00 96.81 81 GLU A O 1
ATOM 669 N N . GLY A 1 82 ? 18.577 7.667 -15.587 1.00 95.12 82 GLY A N 1
ATOM 670 C CA . GLY A 1 82 ? 19.064 6.657 -16.525 1.00 95.12 82 GLY A CA 1
ATOM 671 C C . GLY A 1 82 ? 18.440 6.706 -17.926 1.00 95.12 82 GLY A C 1
ATOM 672 O O . GLY A 1 82 ? 18.888 5.962 -18.794 1.00 95.12 82 GLY A O 1
ATOM 673 N N . GLY A 1 83 ? 17.426 7.548 -18.163 1.00 95.56 83 GLY A N 1
ATOM 674 C CA . GLY A 1 83 ? 16.734 7.651 -19.453 1.00 95.56 83 GLY A CA 1
ATOM 675 C C . GLY A 1 83 ? 15.797 6.480 -19.785 1.00 95.56 83 GLY A C 1
ATOM 676 O O . GLY A 1 83 ? 15.482 6.268 -20.955 1.00 95.56 83 GLY A O 1
ATOM 677 N N . TYR A 1 84 ? 15.344 5.715 -18.786 1.00 95.88 84 TYR A N 1
ATOM 678 C CA . TYR A 1 84 ? 14.460 4.559 -18.981 1.00 95.88 84 TYR A CA 1
ATOM 679 C C . TYR A 1 84 ? 12.985 4.982 -19.028 1.00 95.88 84 TYR A C 1
ATOM 681 O O . TYR A 1 84 ? 12.254 4.795 -18.061 1.00 95.88 84 TYR A O 1
ATOM 689 N N . GLN A 1 85 ? 12.540 5.576 -20.139 1.00 96.44 85 GLN A N 1
ATOM 690 C CA . GLN A 1 85 ? 11.178 6.128 -20.226 1.00 96.44 85 GLN A CA 1
ATOM 691 C C . GLN A 1 85 ? 10.075 5.063 -20.111 1.00 96.44 85 GLN A C 1
ATOM 693 O O . GLN A 1 85 ? 9.108 5.271 -19.392 1.00 96.44 85 GLN A O 1
ATOM 698 N N . GLU A 1 86 ? 10.240 3.903 -20.748 1.00 96.44 86 GLU A N 1
ATOM 699 C CA . GLU A 1 86 ? 9.200 2.861 -20.792 1.00 96.44 86 GLU A CA 1
ATOM 700 C C . GLU A 1 86 ? 8.801 2.354 -19.395 1.00 96.44 86 GLU A C 1
ATOM 702 O O . GLU A 1 86 ? 7.618 2.220 -19.094 1.00 96.44 86 GLU A O 1
ATOM 707 N N . VAL A 1 87 ? 9.772 2.132 -18.500 1.00 96.62 87 VAL A N 1
ATOM 708 C CA . VAL A 1 87 ? 9.464 1.727 -17.118 1.00 96.62 87 VAL A CA 1
ATOM 709 C C . VAL A 1 87 ? 8.894 2.878 -16.294 1.00 96.62 87 VAL A C 1
ATOM 711 O O . VAL A 1 87 ? 8.114 2.625 -15.386 1.00 96.62 87 VAL A O 1
ATOM 714 N N . LEU A 1 88 ? 9.236 4.137 -16.592 1.00 97.56 88 LEU A N 1
ATOM 715 C CA . LEU A 1 88 ? 8.631 5.280 -15.900 1.00 97.56 88 LEU A CA 1
ATOM 716 C C . LEU A 1 88 ? 7.135 5.354 -16.182 1.00 97.56 88 LEU A C 1
ATOM 718 O O . LEU A 1 88 ? 6.371 5.482 -15.232 1.00 97.56 88 LEU A O 1
ATOM 722 N N . ASP A 1 89 ? 6.734 5.190 -17.443 1.00 97.56 89 ASP A N 1
ATOM 723 C CA . ASP A 1 89 ? 5.324 5.205 -17.844 1.00 97.56 89 ASP A CA 1
ATOM 724 C C . ASP A 1 89 ? 4.533 4.091 -17.126 1.00 97.56 89 ASP A C 1
ATOM 726 O O . ASP A 1 89 ? 3.412 4.305 -16.668 1.00 97.56 89 ASP A O 1
ATOM 730 N N . ILE A 1 90 ? 5.142 2.910 -16.949 1.00 97.94 90 ILE A N 1
ATOM 731 C CA . ILE A 1 90 ? 4.555 1.801 -16.178 1.00 97.94 90 ILE A CA 1
ATOM 732 C C . ILE A 1 90 ? 4.435 2.157 -14.691 1.00 97.94 90 ILE A C 1
ATOM 734 O O . ILE A 1 90 ? 3.388 1.936 -14.083 1.00 97.94 90 ILE A O 1
ATOM 738 N N . LEU A 1 91 ? 5.495 2.702 -14.087 1.00 96.75 91 LEU A N 1
ATOM 739 C CA . LEU A 1 91 ? 5.495 3.049 -12.664 1.00 96.75 91 LEU A CA 1
ATOM 740 C C . LEU A 1 91 ? 4.536 4.207 -12.347 1.00 96.75 91 LEU A C 1
ATOM 742 O O . LEU A 1 91 ? 4.038 4.263 -11.229 1.00 96.75 91 LEU A O 1
ATOM 746 N N . GLU A 1 92 ? 4.241 5.095 -13.302 1.00 95.38 92 GLU A N 1
ATOM 747 C CA . GLU A 1 92 ? 3.213 6.139 -13.159 1.00 95.38 92 GLU A CA 1
ATOM 748 C C . GLU A 1 92 ? 1.799 5.548 -13.056 1.00 95.38 92 GLU A C 1
ATOM 750 O O . GLU A 1 92 ? 1.013 5.999 -12.221 1.00 95.38 92 GLU A O 1
ATOM 755 N N . ILE A 1 93 ? 1.490 4.508 -13.843 1.00 96.50 93 ILE A N 1
ATOM 756 C CA . ILE A 1 93 ? 0.220 3.766 -13.738 1.00 96.50 93 ILE A CA 1
ATOM 757 C C . ILE A 1 93 ? 0.114 3.124 -12.352 1.00 96.50 93 ILE A C 1
ATOM 759 O O . ILE A 1 93 ? -0.847 3.376 -11.629 1.00 96.50 93 ILE A O 1
ATOM 763 N N . ILE A 1 94 ? 1.143 2.368 -11.954 1.00 96.12 94 ILE A N 1
ATOM 764 C CA . ILE A 1 94 ? 1.175 1.678 -10.657 1.00 96.12 94 ILE A CA 1
ATOM 765 C C . ILE A 1 94 ? 1.018 2.688 -9.514 1.00 96.12 94 ILE A C 1
ATOM 767 O O . ILE A 1 94 ? 0.153 2.526 -8.662 1.00 96.12 94 ILE A O 1
ATOM 771 N N . GLN A 1 95 ? 1.791 3.781 -9.519 1.00 92.25 95 GLN A N 1
ATOM 772 C CA . GLN A 1 95 ? 1.722 4.802 -8.469 1.00 92.25 95 GLN A CA 1
ATOM 773 C C . GLN A 1 95 ? 0.312 5.381 -8.295 1.00 92.25 95 GLN A C 1
ATOM 775 O O . GLN A 1 95 ? -0.101 5.656 -7.166 1.00 92.25 95 GLN A O 1
ATOM 780 N N . SER A 1 96 ? -0.405 5.598 -9.399 1.00 91.94 96 SER A N 1
ATOM 781 C CA . SER A 1 96 ? -1.768 6.130 -9.373 1.00 91.94 96 SER A CA 1
ATOM 782 C C . SER A 1 96 ? -2.736 5.177 -8.667 1.00 91.94 96 SER A C 1
ATOM 784 O O . SER A 1 96 ? -3.540 5.617 -7.840 1.00 91.94 96 SER A O 1
ATOM 786 N N . ASP A 1 97 ? -2.644 3.882 -8.965 1.00 95.88 97 ASP A N 1
ATOM 787 C CA . ASP A 1 97 ? -3.549 2.862 -8.428 1.00 95.88 97 ASP A CA 1
ATOM 788 C C . ASP A 1 97 ? -3.257 2.553 -6.949 1.00 95.88 97 ASP A C 1
ATOM 790 O O . ASP A 1 97 ? -4.182 2.432 -6.143 1.00 95.88 97 ASP A O 1
ATOM 794 N N . GLU A 1 98 ? -1.981 2.551 -6.552 1.00 94.38 98 GLU A N 1
ATOM 795 C CA . GLU A 1 98 ? -1.533 2.262 -5.178 1.00 94.38 98 GLU A CA 1
ATOM 796 C C . GLU A 1 98 ? -2.126 3.225 -4.136 1.00 94.38 98 GLU A C 1
ATOM 798 O O . GLU A 1 98 ? -2.482 2.829 -3.023 1.00 94.38 98 GLU A O 1
ATOM 803 N N . VAL A 1 99 ? -2.318 4.507 -4.479 1.00 95.00 99 VAL A N 1
ATOM 804 C CA . VAL A 1 99 ? -3.017 5.452 -3.583 1.00 95.00 99 VAL A CA 1
ATOM 805 C C . VAL A 1 99 ? -4.459 4.990 -3.338 1.00 95.00 99 VAL A C 1
ATOM 807 O O . VAL A 1 99 ? -4.979 5.116 -2.224 1.00 95.00 99 VAL A O 1
ATOM 810 N N . GLY A 1 100 ? -5.106 4.437 -4.367 1.00 96.44 100 GLY A N 1
ATOM 811 C CA . GLY A 1 100 ? -6.433 3.835 -4.295 1.00 96.44 100 GLY A CA 1
ATOM 812 C C . GLY A 1 100 ? -6.468 2.589 -3.412 1.00 96.44 100 GLY A C 1
ATOM 813 O O . GLY A 1 100 ? -7.342 2.493 -2.545 1.00 96.44 100 GLY A O 1
ATOM 814 N N . HIS A 1 101 ? -5.499 1.684 -3.561 1.00 97.44 101 HIS A N 1
ATOM 815 C CA . HIS A 1 101 ? -5.400 0.450 -2.766 1.00 97.44 101 HIS A CA 1
ATOM 816 C C . HIS A 1 101 ? -5.243 0.755 -1.278 1.00 97.44 101 HIS A C 1
ATOM 818 O O . HIS A 1 101 ? -6.040 0.307 -0.442 1.00 97.44 101 HIS A O 1
ATOM 824 N N . VAL A 1 102 ? -4.316 1.660 -0.951 1.00 97.81 102 VAL A N 1
ATOM 825 C CA . VAL A 1 102 ? -4.085 2.101 0.428 1.00 97.81 102 VAL A CA 1
ATOM 826 C C . VAL A 1 102 ? -5.322 2.788 1.005 1.00 97.81 102 VAL A C 1
ATOM 828 O O . VAL A 1 102 ? -5.683 2.570 2.168 1.00 97.81 102 VAL A O 1
ATOM 831 N N . LYS A 1 103 ? -6.042 3.563 0.188 1.00 97.94 103 LYS A N 1
ATOM 832 C CA . LYS A 1 103 ? -7.310 4.184 0.584 1.00 97.94 103 LYS A CA 1
ATOM 833 C C . LYS A 1 103 ? -8.399 3.160 0.891 1.00 97.94 103 LYS A C 1
ATOM 835 O O . LYS A 1 103 ? -9.127 3.339 1.873 1.00 97.94 103 LYS A O 1
ATOM 840 N N . MET A 1 104 ? -8.514 2.094 0.102 1.00 97.94 104 MET A N 1
ATOM 841 C CA . MET A 1 104 ? -9.441 0.990 0.373 1.00 97.94 104 MET A CA 1
ATOM 842 C C . MET A 1 104 ? -9.072 0.274 1.678 1.00 97.94 104 MET A C 1
ATOM 844 O O . MET A 1 104 ? -9.943 0.056 2.527 1.00 97.94 104 MET A O 1
ATOM 848 N N . GLY A 1 105 ? -7.782 0.000 1.900 1.00 97.88 105 GLY A N 1
ATOM 849 C CA . GLY A 1 105 ? -7.271 -0.539 3.163 1.00 97.88 105 GLY A CA 1
ATOM 850 C C . GLY A 1 105 ? -7.641 0.332 4.368 1.00 97.88 105 GLY A C 1
ATOM 851 O O . GLY A 1 105 ? -8.219 -0.157 5.345 1.00 97.88 105 GLY A O 1
ATOM 852 N N . SER A 1 106 ? -7.401 1.643 4.273 1.00 98.38 106 SER A N 1
ATOM 853 C CA . SER A 1 106 ? -7.800 2.627 5.288 1.00 98.38 106 SER A CA 1
ATOM 854 C C . SER A 1 106 ? -9.310 2.639 5.524 1.00 98.38 106 SER A C 1
ATOM 856 O O . SER A 1 106 ? -9.753 2.651 6.673 1.00 98.38 106 SER A O 1
ATOM 858 N N . HIS A 1 107 ? -10.125 2.620 4.469 1.00 98.44 107 HIS A N 1
ATOM 859 C CA . HIS A 1 107 ? -11.581 2.614 4.596 1.00 98.44 107 HIS A CA 1
ATOM 860 C C . HIS A 1 107 ? -12.077 1.400 5.393 1.00 98.44 107 HIS A C 1
ATOM 862 O O . HIS A 1 107 ? -12.817 1.555 6.371 1.00 98.44 107 HIS A O 1
ATOM 868 N N . TRP A 1 108 ? -11.642 0.196 5.014 1.00 98.50 108 TRP A N 1
ATOM 869 C CA . TRP A 1 108 ? -12.094 -1.040 5.651 1.00 98.50 108 TRP A CA 1
ATOM 870 C C . TRP A 1 108 ? -11.525 -1.236 7.055 1.00 98.50 108 TRP A C 1
ATOM 872 O O . TRP A 1 108 ? -12.225 -1.766 7.921 1.00 98.50 108 TRP A O 1
ATOM 882 N N . PHE A 1 109 ? -10.318 -0.736 7.329 1.00 98.62 109 PHE A N 1
ATOM 883 C CA . PHE A 1 109 ? -9.787 -0.650 8.689 1.00 98.62 109 PHE A CA 1
ATOM 884 C C . PHE A 1 109 ? -10.697 0.195 9.595 1.00 98.62 109 PHE A C 1
ATOM 886 O O . PHE A 1 109 ? -11.193 -0.303 10.609 1.00 98.62 109 PHE A O 1
ATOM 893 N N . HIS A 1 110 ? -11.004 1.434 9.196 1.00 98.56 110 HIS A N 1
ATOM 894 C CA . HIS A 1 110 ? -11.882 2.319 9.968 1.00 98.56 110 HIS A CA 1
ATOM 895 C C . HIS A 1 110 ? -13.297 1.752 10.119 1.00 98.56 110 HIS A C 1
ATOM 897 O O . HIS A 1 110 ? -13.895 1.847 11.195 1.00 98.56 110 HIS A O 1
ATOM 903 N N . TYR A 1 111 ? -13.830 1.124 9.066 1.00 98.50 111 TYR A N 1
ATOM 904 C CA . TYR A 1 111 ? -15.117 0.434 9.114 1.00 98.50 111 TYR A CA 1
ATOM 905 C C . TYR A 1 111 ? -15.135 -0.648 10.203 1.00 98.50 111 TYR A C 1
ATOM 907 O O . TYR A 1 111 ? -16.062 -0.687 11.014 1.00 98.50 111 TYR A O 1
ATOM 915 N N . LEU A 1 112 ? -14.103 -1.497 10.259 1.00 98.56 112 LEU A N 1
ATOM 916 C CA . LEU A 1 112 ? -14.002 -2.585 11.234 1.00 98.56 112 LEU A CA 1
ATOM 917 C C . LEU A 1 112 ? -13.776 -2.067 12.660 1.00 98.56 112 LEU A C 1
ATOM 919 O O . LEU A 1 112 ? -14.399 -2.588 13.586 1.00 98.56 112 LEU A O 1
ATOM 923 N N . CYS A 1 113 ? -12.961 -1.024 12.849 1.00 98.56 113 CYS A N 1
ATOM 924 C CA . CYS A 1 113 ? -12.820 -0.352 14.145 1.00 98.56 113 CYS A CA 1
ATOM 925 C C . CYS A 1 113 ? -14.170 0.176 14.638 1.00 98.56 113 CYS A C 1
ATOM 927 O O . CYS A 1 113 ? -14.595 -0.157 15.744 1.00 98.56 113 CYS A O 1
ATOM 929 N N . LYS A 1 114 ? -14.903 0.905 13.787 1.00 98.44 114 LYS A N 1
ATOM 930 C CA . LYS A 1 114 ? -16.234 1.428 14.118 1.00 98.44 114 LYS A CA 1
ATOM 931 C C . LYS A 1 114 ? -17.224 0.311 14.437 1.00 98.44 114 LYS A C 1
ATOM 933 O O . LYS A 1 114 ? -17.955 0.408 15.418 1.00 98.44 114 LYS A O 1
ATOM 938 N N . GLN A 1 115 ? -17.241 -0.755 13.637 1.00 98.19 115 GLN A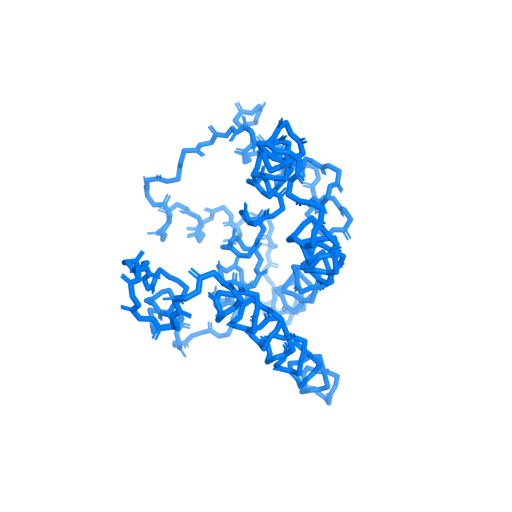 N 1
ATOM 939 C CA . GLN A 1 115 ? -18.112 -1.911 13.858 1.00 98.19 115 GLN A CA 1
ATOM 940 C C . GLN A 1 115 ? -17.845 -2.584 15.213 1.00 98.19 115 GLN A C 1
ATOM 942 O O . GLN A 1 115 ? -18.779 -3.074 15.844 1.00 98.19 115 GLN A O 1
ATOM 947 N N . ARG A 1 116 ? -16.584 -2.604 15.661 1.00 98.44 116 ARG A N 1
ATOM 948 C CA . ARG A 1 116 ? -16.165 -3.193 16.941 1.00 98.44 116 ARG A CA 1
ATOM 949 C C . ARG A 1 116 ? -16.174 -2.203 18.112 1.00 98.44 116 ARG A C 1
ATOM 951 O O . ARG A 1 116 ? -15.872 -2.614 19.226 1.00 98.44 116 ARG A O 1
ATOM 958 N N . GLY A 1 117 ? -16.513 -0.931 17.885 1.00 98.44 117 GLY A N 1
ATOM 959 C CA . GLY A 1 117 ? -16.481 0.110 18.917 1.00 98.44 117 GLY A CA 1
ATOM 960 C C . GLY A 1 117 ? -15.070 0.443 19.416 1.00 98.44 117 GLY A C 1
ATOM 961 O O . GLY A 1 117 ? -14.904 0.773 20.586 1.00 98.44 117 GLY A O 1
ATOM 962 N N . LEU A 1 118 ? -14.061 0.314 18.553 1.00 98.56 118 LEU A N 1
ATOM 963 C CA . LEU A 1 118 ? -12.656 0.562 18.874 1.00 98.56 118 LEU A CA 1
ATOM 964 C C . LEU A 1 118 ? -12.207 1.936 18.369 1.00 98.56 118 LEU A C 1
ATOM 966 O O . LEU A 1 118 ? -12.619 2.368 17.290 1.00 98.56 118 LEU A O 1
ATOM 970 N N . ASP A 1 119 ? -11.306 2.576 19.113 1.00 98.12 119 ASP A N 1
ATOM 971 C CA . ASP A 1 119 ? -10.586 3.763 18.651 1.00 98.12 119 ASP A CA 1
ATOM 972 C C . ASP A 1 119 ? -9.525 3.364 17.615 1.00 98.12 119 ASP A C 1
ATOM 974 O O . ASP A 1 119 ? -8.608 2.595 17.913 1.00 98.12 119 ASP A O 1
ATOM 978 N N . SER A 1 120 ? -9.665 3.847 16.381 1.00 97.56 120 SER A N 1
ATOM 979 C CA . SER A 1 120 ? -8.814 3.415 15.269 1.00 97.56 120 SER A CA 1
ATOM 980 C C . SER A 1 120 ? -7.362 3.843 15.433 1.00 97.56 120 SER A C 1
ATOM 982 O O . SER A 1 120 ? -6.478 3.065 15.092 1.00 97.56 120 SER A O 1
ATOM 984 N N . GLU A 1 121 ? -7.097 5.026 15.989 1.00 95.81 121 GLU A N 1
ATOM 985 C CA . GLU A 1 121 ? -5.726 5.512 16.179 1.00 95.81 121 GLU A CA 1
ATOM 986 C C . GLU A 1 121 ? -4.976 4.694 17.235 1.00 95.81 121 GLU A C 1
ATOM 988 O O . GLU A 1 121 ? -3.814 4.332 17.044 1.00 95.81 121 GLU A O 1
ATOM 993 N N . THR A 1 122 ? -5.644 4.360 18.340 1.00 96.69 122 THR A N 1
ATOM 994 C CA . THR A 1 122 ? -5.088 3.495 19.388 1.00 96.69 122 THR A CA 1
ATOM 995 C C . THR A 1 122 ? -4.793 2.107 18.842 1.00 96.69 122 THR A C 1
ATOM 997 O O . THR A 1 122 ? -3.661 1.639 18.946 1.00 96.69 122 THR A O 1
ATOM 1000 N N . VAL A 1 123 ? -5.770 1.486 18.173 1.00 97.88 123 VAL A N 1
ATOM 1001 C CA . VAL A 1 123 ? -5.588 0.159 17.571 1.00 97.88 123 VAL A CA 1
ATOM 1002 C C . VAL A 1 123 ? -4.485 0.172 16.515 1.00 97.88 123 VAL A C 1
ATOM 1004 O O . VAL A 1 123 ? -3.681 -0.753 16.457 1.00 97.88 123 VAL A O 1
ATOM 1007 N N . PHE A 1 124 ? -4.404 1.216 15.691 1.00 96.62 124 PHE A N 1
ATOM 1008 C CA . PHE A 1 124 ? -3.359 1.337 14.681 1.00 96.62 124 PHE A CA 1
ATOM 1009 C C . PHE A 1 124 ? -1.958 1.331 15.306 1.00 96.62 124 PHE A C 1
ATOM 1011 O O . PHE A 1 124 ? -1.105 0.543 14.888 1.00 96.62 124 PHE A O 1
ATOM 1018 N N . ARG A 1 125 ? -1.737 2.145 16.348 1.00 93.81 125 ARG A N 1
ATOM 1019 C CA . ARG A 1 125 ? -0.465 2.186 17.089 1.00 93.81 125 ARG A CA 1
ATOM 1020 C C . ARG A 1 125 ? -0.126 0.833 17.718 1.00 93.81 125 ARG A C 1
ATOM 1022 O O . ARG A 1 125 ? 0.975 0.331 17.508 1.00 93.81 125 ARG A O 1
ATOM 1029 N N . GLU A 1 126 ? -1.080 0.200 18.400 1.00 95.56 126 GLU A N 1
ATOM 1030 C CA . GLU A 1 126 ? -0.884 -1.119 19.021 1.00 95.56 126 GLU A CA 1
ATOM 1031 C C . GLU A 1 126 ? -0.499 -2.198 17.996 1.00 95.56 126 GLU A C 1
ATOM 1033 O O . GLU A 1 126 ? 0.375 -3.036 18.246 1.00 95.56 126 GLU A O 1
ATOM 1038 N N . LEU A 1 127 ? -1.127 -2.187 16.816 1.00 96.38 127 LEU A N 1
ATOM 1039 C CA . LEU A 1 127 ? -0.814 -3.130 15.743 1.00 96.38 127 LEU A CA 1
ATOM 1040 C C . LEU A 1 127 ? 0.574 -2.881 15.148 1.00 96.38 127 LEU A C 1
ATOM 1042 O O . LEU A 1 127 ? 1.308 -3.845 14.913 1.00 96.38 127 LEU A O 1
ATOM 1046 N N . LEU A 1 128 ? 0.968 -1.622 14.949 1.00 93.31 128 LEU A N 1
ATOM 1047 C CA . LEU A 1 128 ? 2.322 -1.291 14.508 1.00 93.31 128 LEU A CA 1
ATOM 1048 C C . LEU A 1 128 ? 3.374 -1.753 15.520 1.00 93.31 128 LEU A C 1
ATOM 1050 O O . LEU A 1 128 ? 4.339 -2.407 15.135 1.00 93.31 128 LEU A O 1
ATOM 1054 N N . GLU A 1 129 ? 3.182 -1.498 16.811 1.00 91.88 129 GLU A N 1
ATOM 1055 C CA . GLU A 1 129 ? 4.128 -1.921 17.852 1.00 91.88 129 GLU A CA 1
ATOM 1056 C C . GLU A 1 129 ? 4.246 -3.447 17.944 1.00 91.88 129 GLU A C 1
ATOM 1058 O O . GLU A 1 129 ? 5.336 -4.000 18.122 1.00 91.88 129 GLU A O 1
ATOM 1063 N N . LYS A 1 130 ? 3.123 -4.151 17.776 1.00 93.94 130 LYS A N 1
ATOM 1064 C CA . LYS A 1 130 ? 3.079 -5.611 17.846 1.00 93.94 130 LYS A CA 1
ATOM 1065 C C . LYS A 1 130 ? 3.752 -6.282 16.648 1.00 93.94 130 LYS A C 1
ATOM 1067 O O . LYS A 1 130 ? 4.534 -7.216 16.850 1.00 93.94 130 LYS A O 1
ATOM 1072 N N . TYR A 1 131 ? 3.430 -5.845 15.431 1.00 92.69 131 TYR A N 1
ATOM 1073 C CA . TYR A 1 131 ? 3.814 -6.539 14.193 1.00 92.69 131 TYR A CA 1
ATOM 1074 C C . TYR A 1 131 ? 5.001 -5.893 13.477 1.00 92.69 131 TYR A C 1
ATOM 1076 O O . TYR A 1 131 ? 5.766 -6.572 12.797 1.00 92.69 131 TYR A O 1
ATOM 1084 N N . MET A 1 132 ? 5.218 -4.595 13.668 1.00 86.25 132 MET A N 1
ATOM 1085 C CA . MET A 1 132 ? 6.215 -3.817 12.940 1.00 86.25 132 MET A CA 1
ATOM 1086 C C . MET A 1 132 ? 7.377 -3.406 13.859 1.00 86.25 132 MET A C 1
ATOM 1088 O O . MET A 1 132 ? 7.843 -2.274 13.832 1.00 86.25 132 MET A O 1
ATOM 1092 N N . LYS A 1 133 ? 7.898 -4.352 14.653 1.00 71.12 133 LYS A N 1
ATOM 1093 C CA . LYS A 1 133 ? 8.942 -4.122 15.680 1.00 71.12 133 LYS A CA 1
ATOM 1094 C C . LYS A 1 133 ? 10.238 -3.470 15.174 1.00 71.12 133 LYS A C 1
ATOM 1096 O O . LYS A 1 133 ? 10.938 -2.837 15.950 1.00 71.12 133 LYS A O 1
ATOM 1101 N N . ASN A 1 134 ? 10.546 -3.621 13.884 1.00 68.25 134 ASN A N 1
ATOM 1102 C CA . ASN A 1 134 ? 11.694 -2.993 13.215 1.00 68.25 134 ASN A CA 1
ATOM 1103 C C . ASN A 1 134 ? 11.253 -1.921 12.202 1.00 68.25 134 ASN A C 1
ATOM 1105 O O . ASN A 1 134 ? 11.944 -1.679 11.211 1.00 68.25 134 ASN A O 1
AT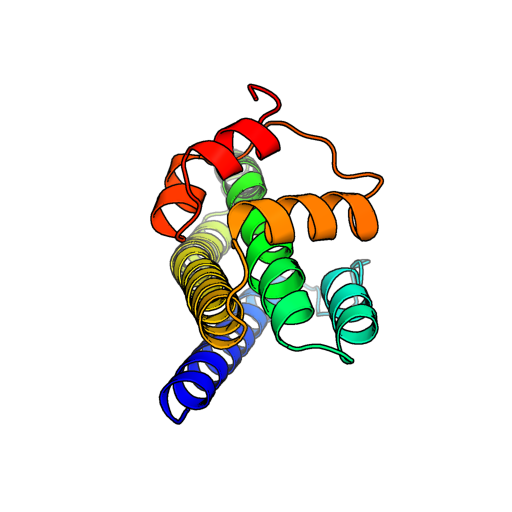OM 1109 N N . TYR A 1 135 ? 10.066 -1.337 12.378 1.00 68.38 135 TYR A N 1
ATOM 1110 C CA . TYR A 1 135 ? 9.633 -0.209 11.565 1.00 68.38 135 TYR A CA 1
ATOM 1111 C C . TYR A 1 135 ? 10.513 0.988 11.886 1.00 68.38 135 TYR A C 1
ATOM 1113 O O . TYR A 1 135 ? 10.459 1.543 12.982 1.00 68.38 135 TYR A O 1
ATOM 1121 N N . VAL A 1 136 ? 11.339 1.378 10.923 1.00 64.31 136 VAL A N 1
ATOM 1122 C CA . VAL A 1 136 ? 12.084 2.626 11.013 1.00 64.31 136 VAL A CA 1
ATOM 1123 C C . VAL A 1 136 ? 11.102 3.745 10.693 1.00 64.31 136 VAL A C 1
ATOM 1125 O O . VAL A 1 136 ? 10.558 3.791 9.592 1.00 64.31 136 VAL A O 1
ATOM 1128 N N . LYS A 1 137 ? 10.836 4.597 11.685 1.00 72.38 137 LYS A N 1
ATOM 1129 C CA . LYS A 1 137 ? 10.070 5.833 11.501 1.00 72.38 137 LYS A CA 1
ATOM 1130 C C . LYS A 1 137 ? 10.868 6.806 10.624 1.00 72.38 137 LYS A C 1
ATOM 1132 O O . LYS A 1 137 ? 12.088 6.888 10.775 1.00 72.38 137 LYS A O 1
ATOM 1137 N N . GLY A 1 138 ? 10.178 7.545 9.756 1.00 70.62 138 GLY A N 1
ATOM 1138 C CA . GLY A 1 138 ? 10.761 8.598 8.917 1.00 70.62 138 GLY A CA 1
ATOM 1139 C C . GLY A 1 138 ? 10.731 8.337 7.404 1.00 70.62 138 GLY A C 1
ATOM 1140 O O . GLY A 1 138 ? 10.684 7.197 6.947 1.00 70.62 138 GLY A O 1
ATOM 1141 N N . SER A 1 139 ? 10.785 9.442 6.648 1.00 77.38 139 SER A N 1
ATOM 1142 C CA . SER A 1 139 ? 10.654 9.536 5.183 1.00 77.38 139 SER A CA 1
ATOM 1143 C C . SER A 1 139 ? 9.380 8.897 4.625 1.00 77.38 139 SER A C 1
ATOM 1145 O O . SER A 1 139 ? 9.452 8.080 3.710 1.00 77.38 139 SER A O 1
ATOM 1147 N N . ILE A 1 140 ? 8.213 9.285 5.150 1.00 90.81 140 ILE A N 1
ATOM 1148 C CA . ILE A 1 140 ? 6.939 8.945 4.505 1.00 90.81 140 ILE A CA 1
ATOM 1149 C C . ILE A 1 140 ? 6.506 10.036 3.520 1.00 90.81 140 ILE A C 1
ATOM 1151 O O . I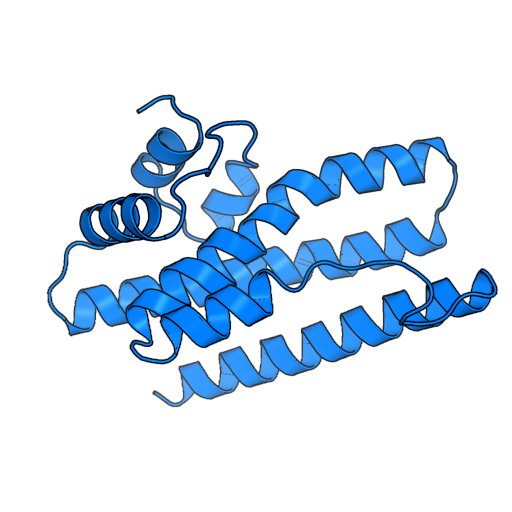LE A 1 140 ? 6.786 11.222 3.719 1.00 90.81 140 ILE A O 1
ATOM 1155 N N . ASP A 1 141 ? 5.760 9.655 2.488 1.00 92.19 141 ASP A N 1
ATOM 1156 C CA . ASP A 1 141 ? 5.021 10.618 1.676 1.00 92.19 141 ASP A CA 1
ATOM 1157 C C . ASP A 1 141 ? 3.734 11.015 2.415 1.00 92.19 141 ASP A C 1
ATOM 1159 O O . ASP A 1 141 ? 2.695 10.350 2.334 1.00 92.19 141 ASP A O 1
ATOM 1163 N N . ARG A 1 142 ? 3.809 12.106 3.190 1.00 94.25 142 ARG A N 1
ATOM 1164 C CA . ARG A 1 142 ? 2.663 12.605 3.969 1.00 94.25 142 ARG A CA 1
ATOM 1165 C C . ARG A 1 142 ? 1.467 12.950 3.093 1.00 94.25 142 ARG A C 1
ATOM 1167 O O . ARG A 1 142 ? 0.339 12.756 3.535 1.00 94.25 142 ARG A O 1
ATOM 1174 N N . GLU A 1 143 ? 1.692 13.491 1.898 1.00 94.19 143 GLU A N 1
ATOM 1175 C CA . GLU A 1 143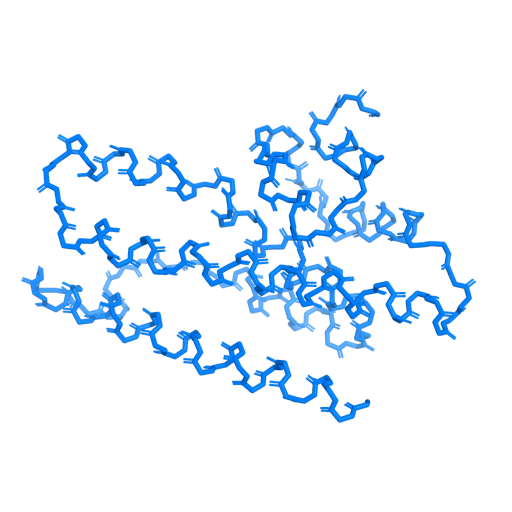 ? 0.591 13.903 1.029 1.00 94.19 143 GLU A CA 1
ATOM 1176 C C . GLU A 1 143 ? -0.112 12.678 0.447 1.00 94.19 143 GLU A C 1
ATOM 1178 O O . GLU A 1 143 ? -1.330 12.558 0.589 1.00 94.19 143 GLU A O 1
ATOM 1183 N N . ALA A 1 144 ? 0.641 11.720 -0.097 1.00 93.88 144 ALA A N 1
ATOM 1184 C CA . ALA A 1 144 ? 0.070 10.483 -0.623 1.00 93.88 144 ALA A CA 1
ATOM 1185 C C . ALA A 1 144 ? -0.656 9.687 0.475 1.00 93.88 144 ALA A C 1
ATOM 1187 O O . ALA A 1 144 ? -1.800 9.263 0.296 1.00 93.88 144 ALA A O 1
ATOM 1188 N N . ARG A 1 145 ? -0.055 9.551 1.665 1.00 95.62 145 ARG A N 1
ATOM 1189 C CA . ARG A 1 145 ? -0.694 8.858 2.795 1.00 95.62 145 ARG A CA 1
ATOM 1190 C C . ARG A 1 145 ? -1.930 9.599 3.316 1.00 95.62 145 ARG A C 1
ATOM 1192 O O . ARG A 1 145 ? -2.926 8.955 3.644 1.00 95.62 145 ARG A O 1
ATOM 1199 N N . ARG A 1 146 ? -1.939 10.935 3.343 1.00 96.69 146 ARG A N 1
ATOM 1200 C CA . ARG A 1 146 ? -3.147 11.715 3.675 1.00 96.69 146 ARG A CA 1
ATOM 1201 C C . ARG A 1 146 ? -4.274 11.440 2.681 1.00 96.69 146 ARG A C 1
ATOM 1203 O O . ARG A 1 146 ? -5.401 11.166 3.094 1.00 96.69 146 ARG A O 1
ATOM 1210 N N . GLN A 1 147 ? -3.977 11.465 1.382 1.00 96.12 147 GLN A N 1
ATOM 1211 C CA . GLN A 1 147 ? -4.949 11.140 0.330 1.00 96.12 147 GLN A CA 1
ATOM 1212 C C . GLN A 1 147 ? -5.469 9.700 0.450 1.00 96.12 147 GLN A C 1
ATOM 1214 O O . GLN A 1 147 ? -6.651 9.439 0.198 1.00 96.12 147 GLN A O 1
ATOM 1219 N N . ALA A 1 148 ? -4.614 8.793 0.922 1.00 96.69 148 ALA A N 1
ATOM 1220 C CA . ALA A 1 148 ? -4.944 7.407 1.211 1.00 96.69 148 ALA A CA 1
ATOM 1221 C C . ALA A 1 148 ? -5.628 7.182 2.578 1.00 96.69 148 ALA A C 1
ATOM 1223 O O . ALA A 1 148 ? -5.876 6.043 2.975 1.00 96.69 148 ALA A O 1
ATOM 1224 N N . GLY A 1 149 ? -5.984 8.243 3.308 1.00 96.62 149 GLY A N 1
ATOM 1225 C CA . GLY A 1 149 ? -6.834 8.161 4.499 1.00 96.62 149 GLY A CA 1
ATOM 1226 C C . GLY A 1 149 ? -6.104 7.944 5.826 1.00 96.62 149 GLY A C 1
ATOM 1227 O O . GLY A 1 149 ? -6.700 7.397 6.755 1.00 96.62 149 GLY A O 1
ATOM 1228 N N . PHE A 1 150 ? -4.838 8.346 5.937 1.00 97.19 150 PHE A N 1
ATOM 1229 C CA . PHE A 1 150 ? -4.156 8.479 7.229 1.00 97.19 150 PHE A CA 1
ATOM 1230 C C . PHE A 1 150 ? -4.538 9.798 7.919 1.00 97.19 150 PHE A C 1
ATOM 1232 O O . PHE A 1 150 ? -4.664 10.832 7.259 1.00 97.19 150 PHE A O 1
ATOM 1239 N N . SER A 1 151 ? -4.722 9.774 9.242 1.00 96.19 151 SER A N 1
ATOM 1240 C CA . SER A 1 151 ? -4.930 10.985 10.047 1.00 96.19 151 SER A CA 1
ATOM 1241 C C . SER A 1 151 ? -3.606 11.713 10.298 1.00 96.19 151 SER A C 1
ATOM 1243 O O . SER A 1 151 ? -2.543 11.097 10.271 1.00 96.19 151 SER A O 1
ATOM 1245 N N . GLU A 1 152 ? -3.640 13.016 10.600 1.00 94.88 152 GLU A N 1
ATOM 1246 C CA . GLU A 1 152 ? -2.410 13.753 10.948 1.00 94.88 152 GLU A CA 1
ATOM 1247 C C . GLU A 1 152 ? -1.698 13.148 12.165 1.00 94.88 152 GLU A C 1
ATOM 1249 O O . GLU A 1 152 ? -0.475 13.074 12.177 1.00 94.88 152 GLU A O 1
ATOM 1254 N N . GLN A 1 153 ? -2.445 12.625 13.143 1.00 93.38 153 GLN A N 1
ATOM 1255 C CA . GLN A 1 153 ? -1.856 11.960 14.309 1.00 93.38 153 GLN A CA 1
ATOM 1256 C C . GLN A 1 153 ? -1.129 10.665 13.928 1.00 93.38 153 GLN A C 1
ATOM 1258 O O . GLN A 1 153 ? -0.071 10.356 14.476 1.00 93.38 153 GLN A O 1
ATOM 1263 N N . GLU A 1 154 ? -1.680 9.895 12.987 1.00 94.50 154 GLU A N 1
ATOM 1264 C CA . GLU A 1 154 ? -1.008 8.707 12.459 1.00 94.50 154 GLU A CA 1
ATOM 1265 C C . GLU A 1 154 ? 0.243 9.091 11.662 1.00 94.50 154 GLU A C 1
ATOM 1267 O O . GLU A 1 154 ? 1.284 8.458 11.835 1.00 94.50 154 GLU A O 1
ATOM 1272 N N . LEU A 1 155 ? 0.170 10.139 10.832 1.00 94.44 155 LEU A N 1
ATOM 1273 C CA . LEU A 1 155 ? 1.317 10.648 10.075 1.00 94.44 155 LEU A CA 1
ATOM 1274 C C . LEU A 1 155 ? 2.441 11.118 11.007 1.00 94.44 155 LEU A C 1
ATOM 1276 O O . LEU A 1 155 ? 3.590 10.730 10.813 1.00 94.44 155 LEU A O 1
ATOM 1280 N N . ASP A 1 156 ? 2.117 11.875 12.056 1.00 92.00 156 ASP A N 1
ATOM 1281 C CA . ASP A 1 156 ? 3.096 12.344 13.042 1.00 92.00 156 ASP A CA 1
ATOM 1282 C C . ASP A 1 156 ? 3.772 11.181 13.777 1.00 92.00 156 ASP A C 1
ATOM 1284 O O . ASP A 1 156 ? 4.996 11.158 13.948 1.00 92.00 156 ASP A O 1
ATOM 1288 N N . TYR A 1 157 ? 2.994 10.160 14.145 1.00 90.00 157 TYR A N 1
ATOM 1289 C CA . TYR A 1 157 ? 3.536 8.950 14.757 1.00 90.00 157 TYR A CA 1
ATOM 1290 C C . TYR A 1 157 ? 4.497 8.202 13.821 1.00 90.00 157 TYR A C 1
ATOM 1292 O O . TYR A 1 157 ? 5.517 7.679 14.285 1.00 90.00 157 TYR A O 1
ATOM 1300 N N . LEU A 1 158 ? 4.177 8.130 12.525 1.00 89.88 158 LEU A N 1
ATOM 1301 C CA . LEU A 1 158 ? 4.945 7.408 11.505 1.00 89.88 158 LEU A CA 1
ATOM 1302 C C . LEU A 1 158 ? 6.229 8.137 11.086 1.00 89.88 158 LEU A C 1
ATOM 1304 O O . LEU A 1 158 ? 7.249 7.480 10.865 1.00 89.88 158 LEU A O 1
ATOM 1308 N N . ASP A 1 159 ? 6.195 9.468 11.021 1.00 86.19 159 ASP A N 1
ATOM 1309 C CA . ASP A 1 159 ? 7.362 10.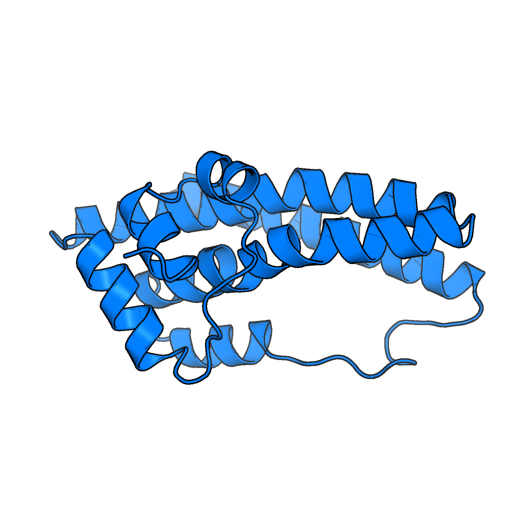311 10.733 1.00 86.19 159 ASP A CA 1
ATOM 1310 C C . ASP A 1 159 ? 8.291 10.494 11.939 1.00 86.19 159 ASP A C 1
ATOM 1312 O O . ASP A 1 159 ? 9.415 10.972 11.792 1.00 86.19 159 ASP A O 1
ATOM 1316 N N . GLY A 1 160 ? 7.850 10.088 13.134 1.00 76.06 160 GLY A N 1
ATOM 1317 C CA . GLY A 1 160 ? 8.618 10.254 14.370 1.00 76.06 160 GLY A CA 1
ATOM 1318 C C . GLY A 1 160 ? 8.606 11.685 14.908 1.00 76.06 160 GLY A C 1
ATOM 1319 O O . GLY A 1 160 ? 9.478 12.040 15.699 1.00 76.06 160 GLY A O 1
ATOM 1320 N N . THR A 1 161 ? 7.636 12.498 14.482 1.00 60.28 161 THR A N 1
ATOM 1321 C CA . THR A 1 161 ? 7.395 13.856 14.989 1.00 60.28 161 THR A CA 1
ATOM 1322 C C . THR A 1 161 ? 6.381 13.897 16.137 1.00 60.28 161 THR A C 1
ATOM 1324 O O . THR A 1 161 ? 6.225 14.954 16.750 1.00 60.28 161 THR A O 1
ATOM 1327 N N . GLY A 1 162 ? 5.719 12.771 16.433 1.00 51.81 162 GLY A N 1
ATOM 1328 C CA . GLY A 1 162 ? 4.776 12.579 17.544 1.00 51.81 162 GLY A CA 1
ATOM 1329 C C . GLY A 1 162 ? 5.184 11.512 18.553 1.00 51.81 162 GLY A C 1
ATOM 1330 O O . GLY A 1 162 ? 6.106 10.709 18.265 1.00 51.81 162 GLY A O 1
#

Sequence (162 aa):
PSAFYSDWIQVADEEAHHFSLLRDYLKTQNYDYGDFSAHDRLWQMALETAHDPLVRMALVPRVLEARGLDVLPGIMARFREGGYQEVLDILEIIQSDEVGHVKMGSHWFHYLCKQRGLDSETVFRELLEKYMKNYVKGSIDREARRQAGFSEQELDYLDGTG

Radius of gyration: 16.71 Å; chains: 1; bounding box: 40×29×43 Å

Foldseek 3Di:
DVVLVVLVVVVVVLVVVLQVLVQVVLVVVVHGPPPDDDDCVLVVLCVVCVVDVLLNLLPRQAPPLQVCLQCLVVVLVVCVVVVVVSVNVSSVSVNVCSLVSNLSSLVVNVVVCVVVVHDSVVVSVVSCVVPVVPQDAARGPPVSSVSSNDDPSRNCVRNVVD